Protein 6V7U (pdb70)

Radius of gyration: 14.91 Å; Cα contacts (8 Å, |Δi|>4): 101; chains: 2; bounding box: 42×40×26 Å

Solvent-accessible surface area: 7527 Å² total; per-residue (Å²): 119,63,104,105,88,10,124,82,44,21,44,54,0,26,57,0,0,65,70,34,64,123,9,57,70,41,46,92,124,46,132,83,106,74,48,75,151,29,90,153,71,0,40,95,93,0,32,64,1,0,32,44,0,0,61,34,21,45,64,66,154,180,117,68,74,103,115,78,12,119,75,37,18,38,62,0,30,70,0,0,90,78,41,59,126,17,58,76,92,115,142,110,75,154,53,42,131,62,0,42,79,126,1,36,60,6,0,41,45,0,0,59,26,18,40,66,75,142,177,132

Organism: NCBI:txid2913973

Secondary structure (DSSP, 8-state):
--HHHHHHHHHHHHHHHHHHHHHHHHTTTS-HHHHHHHHHHHHHHHHHHHHHHHHHHHHHH--/--HHHHHHHHHHHHHHHHHHHHHHHT----HHHHHHHHHHHHHHHHHHHHHHHHTT-

Foldseek 3Di:
DDPVVCVVLVVQLVVLVVQLVVLVVCVVPDDPVVSVVSNVVSVVSNVVSVVVNVVVVVVVVVD/DDPVVCVVLVVQLVVLVVQCVVVVVVPVPDPSNVVSVVSNVVSVVVNVVVVVVPPPD

Sequence (120 aa):
MTNTDLKPLLDNLRNATEFWNLVAAASATDESTVHNRSYRDALDWLESAALALGDALIAQRKAMTNTDLKPLLDNLRNATEFWNLVAAASVHNRSYRDALDWLESAALALGDALIAQRKA

B-factor: mean 42.13, std 20.0, range [17.43, 113.69]

Nearest PDB structures (foldseek):
  6v7u-assembly1_A  TM=1.016E+00  e=8.795E-08  Casadabanvirus DMS3
  2ic9-assembly2_B  TM=8.909E-01  e=2.977E+00  Orthohantavirus sinnombreense
  4i9q-assembly2_B  TM=8.001E-01  e=2.302E+00  Escherichia phage RB69
  6cnn-assembly1_A  TM=4.692E-01  e=5.657E+00  Homo sapiens
  6v7u-assembly1_B  TM=1.018E+00  e=7.288E-08  Casadabanvirus DMS3

Structure (mmCIF, N/CA/C/O backbone):
data_6V7U
#
_entry.id   6V7U
#
_cell.length_a   66.410
_cell.length_b   66.410
_cell.length_c   73.300
_cell.angle_alpha   90.000
_cell.angle_beta   90.000
_cell.angle_gamma   120.000
#
_symmetry.space_group_name_H-M   'P 31 2 1'
#
loop_
_entity.id
_entity.type
_entity.pdbx_description
1 polymer 'Quorum sensing anti-activator protein Aqs1'
2 water water
#
loop_
_atom_site.group_PDB
_atom_site.id
_atom_site.type_symbol
_atom_site.label_atom_id
_atom_site.label_alt_id
_atom_site.label_comp_id
_atom_site.label_asym_id
_atom_site.label_entity_id
_atom_site.label_seq_id
_atom_site.pdbx_PDB_ins_code
_atom_site.Cartn_x
_atom_site.Cartn_y
_atom_site.Cartn_z
_atom_site.occupancy
_atom_site.B_iso_or_equiv
_atom_site.auth_seq_id
_atom_site.auth_comp_id
_atom_site.auth_asym_id
_atom_site.auth_atom_id
_atom_site.pdbx_PDB_model_num
ATOM 1 N N . MET A 1 1 ? -9.69461 47.96460 31.63330 1.000 71.27777 1 MET A N 1
ATOM 2 C CA . MET A 1 1 ? -9.15979 48.95530 30.69831 1.000 68.71595 1 MET A CA 1
ATOM 3 C C . MET A 1 1 ? -9.04247 50.33873 31.35067 1.000 55.76201 1 MET A C 1
ATOM 4 O O . MET A 1 1 ? -8.28282 51.19175 30.88290 1.000 54.94084 1 MET A O 1
ATOM 9 N N . THR A 1 2 ? -9.79857 50.55561 32.42708 1.000 93.82289 2 THR A N 1
ATOM 10 C CA . THR A 1 2 ? -9.60448 51.74156 33.25365 1.000 86.71684 2 THR A CA 1
ATOM 11 C C . THR A 1 2 ? -8.25094 51.67534 33.95305 1.000 79.28931 2 THR A C 1
ATOM 12 O O . THR A 1 2 ? -7.81858 50.60778 34.39885 1.000 74.98028 2 THR A O 1
ATOM 16 N N . ASN A 1 3 ? -7.57452 52.82665 34.04013 1.000 78.35900 3 ASN A N 1
ATOM 17 C CA . ASN A 1 3 ? -6.33178 52.89883 34.80613 1.000 77.05189 3 ASN A CA 1
ATOM 18 C C . ASN A 1 3 ? -6.54170 52.45713 36.24946 1.000 75.18198 3 ASN A C 1
ATOM 19 O O . ASN A 1 3 ? -5.63498 51.87775 36.86121 1.000 72.52818 3 ASN A O 1
ATOM 24 N N . THR A 1 4 ? -7.72796 52.71784 36.80732 1.000 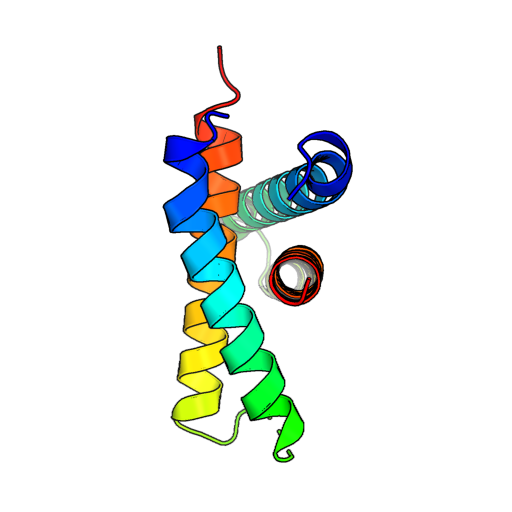75.35783 4 THR A N 1
ATOM 25 C CA . THR A 1 4 ? -8.03503 52.26166 38.15893 1.000 71.95337 4 THR A CA 1
ATOM 26 C C . THR A 1 4 ? -8.15385 50.74119 38.20717 1.000 69.63150 4 THR A C 1
ATOM 27 O O . THR A 1 4 ? -7.54256 50.08814 39.05999 1.000 68.50260 4 THR A O 1
ATOM 31 N N . ASP A 1 5 ? -8.93244 50.16116 37.28747 1.000 68.31834 5 ASP A N 1
ATOM 32 C CA . ASP A 1 5 ? -9.15914 48.71794 37.31309 1.000 66.38638 5 ASP A CA 1
ATOM 33 C C . ASP A 1 5 ? -7.88693 47.94477 37.00195 1.000 57.49850 5 ASP A C 1
ATOM 34 O O 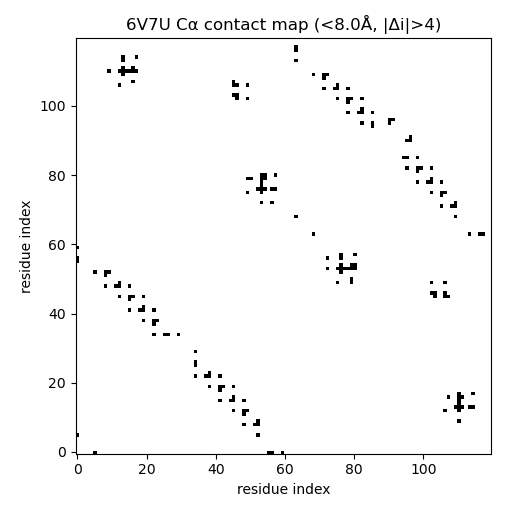. ASP A 1 5 ? -7.65331 46.87243 37.57056 1.000 57.87856 5 ASP A O 1
ATOM 39 N N . LEU A 1 6 ? -7.04969 48.47272 36.11001 1.000 54.70832 6 LEU A N 1
ATOM 40 C CA . LEU A 1 6 ? -5.86314 47.74147 35.68114 1.000 48.91347 6 LEU A CA 1
ATOM 41 C C . LEU A 1 6 ? -4.74645 47.77303 36.71344 1.000 45.65258 6 LEU A C 1
ATOM 42 O O . LEU A 1 6 ? -3.92406 46.84753 36.75165 1.000 46.09223 6 LEU A O 1
ATOM 47 N N . LYS A 1 7 ? -4.69603 48.82131 37.54726 1.000 45.34214 7 LYS A N 1
ATOM 48 C CA . LYS A 1 7 ? -3.58945 49.05638 38.47092 1.000 45.13810 7 LYS A CA 1
ATOM 49 C C . LYS A 1 7 ? -3.28995 47.82094 39.32519 1.000 43.25695 7 LYS A C 1
ATOM 50 O O . LYS A 1 7 ? -2.15109 47.32934 39.29544 1.000 37.92044 7 LYS A O 1
ATOM 56 N N . PRO A 1 8 ? -4.25013 47.27247 40.08839 1.000 47.21561 8 PRO A N 1
ATOM 57 C CA . PRO A 1 8 ? -3.89945 46.11266 40.92914 1.000 45.78907 8 PRO A CA 1
ATOM 58 C C . PRO A 1 8 ? -3.47004 44.90393 40.12044 1.000 41.82790 8 PRO A C 1
ATOM 59 O O . PRO A 1 8 ? -2.61799 44.13218 40.58090 1.000 37.59695 8 PRO A O 1
ATOM 63 N N . LEU A 1 9 ? -4.00581 44.73621 38.90548 1.000 41.12272 9 LEU A N 1
ATOM 64 C CA . LEU A 1 9 ? -3.59214 43.61819 38.06620 1.000 38.05280 9 LEU A CA 1
ATOM 65 C C . LEU A 1 9 ? -2.21107 43.85244 37.46949 1.000 31.78682 9 LEU A C 1
ATOM 66 O O . LEU A 1 9 ? -1.43863 42.90674 37.30435 1.000 28.29585 9 LEU A O 1
ATOM 71 N N . LEU A 1 10 ? -1.87618 45.10350 37.15009 1.000 32.12611 10 LEU A N 1
ATOM 72 C CA . LEU A 1 10 ? -0.53332 45.38844 36.65649 1.000 31.59899 10 LEU A CA 1
ATOM 73 C C . LEU A 1 10 ? 0.51029 45.25941 37.76232 1.000 31.13533 10 LEU A C 1
ATOM 74 O O . LEU A 1 10 ? 1.57361 44.66616 37.53873 1.000 29.43709 10 LEU A O 1
ATOM 79 N N . ASP A 1 11 ? 0.22432 45.80740 38.96411 1.000 32.93884 11 ASP A N 1
ATOM 80 C CA . ASP A 1 11 ? 1.13863 45.65809 40.10014 1.000 32.86314 11 ASP A CA 1
ATOM 81 C C . ASP A 1 11 ? 1.38427 44.19491 40.41821 1.000 33.50303 11 ASP A C 1
ATOM 82 O O . ASP A 1 11 ? 2.52633 43.79442 40.67984 1.000 34.86064 11 ASP A O 1
ATOM 87 N N . ASN A 1 12 ? 0.32066 43.38122 40.42090 1.000 33.17392 12 ASN A N 1
ATOM 88 C CA . ASN A 1 12 ? 0.48839 41.95213 40.67276 1.000 31.93047 12 ASN A CA 1
ATOM 89 C C . ASN A 1 12 ? 1.40976 41.31620 39.63983 1.000 29.92142 12 ASN A C 1
ATOM 90 O O . ASN A 1 12 ? 2.28328 40.51085 39.98462 1.000 26.22357 12 ASN A O 1
ATOM 95 N N . LEU A 1 13 ? 1.24834 41.67418 38.36524 1.000 29.55818 13 LEU A N 1
ATOM 96 C CA . LEU A 1 13 ? 2.12589 41.09417 37.35561 1.000 27.90164 13 LEU A CA 1
ATOM 97 C C . LEU A 1 13 ? 3.55481 41.58796 37.53189 1.000 27.11004 13 LEU A C 1
ATOM 98 O O . LEU A 1 13 ? 4.50612 40.80636 37.41912 1.000 30.85316 13 LEU A O 1
ATOM 103 N N . ARG A 1 14 ? 3.72338 42.88387 37.79522 1.000 26.82364 14 ARG A N 1
ATOM 104 C CA . ARG A 1 14 ? 5.05772 43.42745 38.02811 1.000 28.57239 14 ARG A CA 1
ATOM 105 C C . ARG A 1 14 ? 5.76018 42.69822 39.17563 1.000 29.73443 14 ARG A C 1
ATOM 106 O O . ARG A 1 14 ? 6.93327 42.31149 39.06781 1.000 28.18635 14 ARG A O 1
ATOM 114 N N . ASN A 1 15 ? 5.05063 42.48513 40.28208 1.000 27.99488 15 ASN A N 1
ATOM 115 C CA . ASN A 1 15 ? 5.68068 41.85436 41.43953 1.000 28.18887 15 ASN A CA 1
ATOM 116 C C . ASN A 1 15 ? 6.00324 40.39316 41.16707 1.000 27.67799 15 ASN A C 1
ATOM 117 O O . ASN A 1 15 ? 7.09781 39.92313 41.50234 1.000 28.64831 15 ASN A O 1
ATOM 122 N N . ALA A 1 16 ? 5.08085 39.66972 40.52353 1.000 26.02912 16 ALA A N 1
ATOM 123 C CA . ALA A 1 16 ? 5.38029 38.31596 40.08444 1.000 24.16912 16 ALA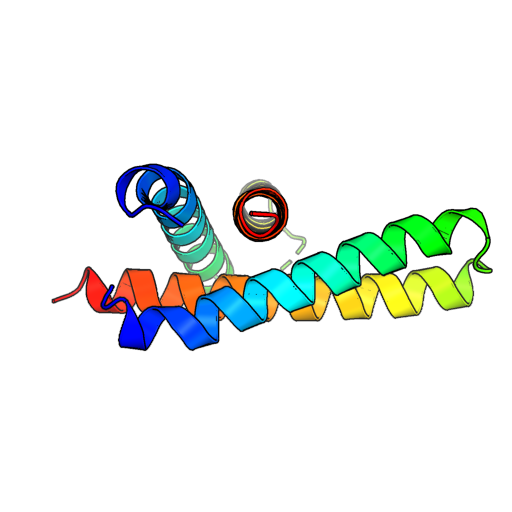 A CA 1
ATOM 124 C C . ALA A 1 16 ? 6.60152 38.28650 39.16620 1.000 29.57640 16 ALA A C 1
ATOM 125 O O . ALA A 1 16 ? 7.41033 37.35287 39.22479 1.000 28.46607 16 ALA A O 1
ATOM 127 N N . THR A 1 17 ? 6.76348 39.30053 38.32089 1.000 28.31477 17 THR A N 1
ATOM 128 C CA . THR A 1 17 ? 7.93540 39.32295 37.45584 1.000 25.72287 17 THR A CA 1
ATOM 129 C C . THR A 1 17 ? 9.19738 39.62351 38.25042 1.000 24.88033 17 THR A C 1
ATOM 130 O O . THR A 1 17 ? 10.24110 38.99476 38.03532 1.000 24.11195 17 THR A O 1
ATOM 134 N N . GLU A 1 18 ? 9.12491 40.57539 39.17726 1.000 25.38776 18 GLU A N 1
ATOM 135 C CA . GLU A 1 18 ? 10.27810 40.82591 40.04123 1.000 27.93770 18 GLU A CA 1
ATOM 136 C C . GLU A 1 18 ? 10.64742 39.59235 40.85921 1.000 26.74329 18 GLU A C 1
ATOM 137 O O . GLU A 1 18 ? 11.83616 39.33949 41.08945 1.000 23.99672 18 GLU A O 1
ATOM 143 N N . PHE A 1 19 ? 9.65785 38.79431 41.27565 1.000 26.67729 19 PHE A N 1
ATOM 144 C CA . PHE A 1 19 ? 9.96518 37.56427 42.00208 1.000 25.65986 19 PHE A CA 1
ATOM 145 C C . PHE A 1 19 ? 10.64222 36.55851 41.08918 1.000 29.07879 19 PHE A C 1
ATOM 146 O O . PHE A 1 19 ? 1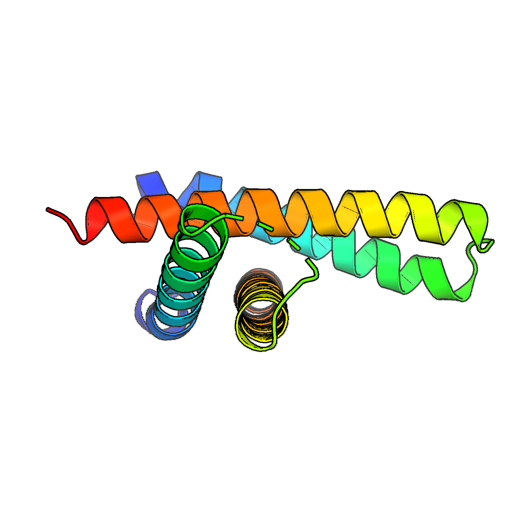1.66234 35.95919 41.45341 1.000 30.72313 19 PHE A O 1
ATOM 154 N N . TRP A 1 20 ? 10.07614 36.37227 39.88816 1.000 25.27858 20 TRP A N 1
ATOM 155 C CA . TRP A 1 20 ? 10.66558 35.52344 38.86394 1.000 24.60065 20 TRP A CA 1
ATOM 156 C C . TRP A 1 20 ? 12.09954 35.93178 38.55704 1.000 23.71425 20 TRP A C 1
ATOM 157 O O . TRP A 1 20 ? 12.98266 35.07444 38.44254 1.000 24.13527 20 TRP A O 1
ATOM 168 N N . ASN A 1 21 ? 12.35179 37.24214 38.43315 1.000 19.73597 21 ASN A N 1
ATOM 169 C CA . ASN A 1 21 ? 13.70129 37.72076 38.13553 1.000 21.22830 21 ASN A CA 1
ATOM 170 C C . ASN A 1 21 ? 14.65976 37.43307 39.28035 1.000 28.35391 21 ASN A C 1
ATOM 171 O O . ASN A 1 21 ? 15.84509 37.16142 39.04835 1.000 26.67998 21 ASN A O 1
ATOM 176 N N . LEU A 1 22 ? 14.17221 37.53419 40.52548 1.000 29.12690 22 LEU A N 1
ATOM 177 C CA . LEU A 1 22 ? 14.97646 37.18467 41.69154 1.000 25.20229 22 LEU A CA 1
ATOM 178 C C . LEU A 1 22 ? 15.27810 35.69542 41.73909 1.000 20.94138 22 LEU A C 1
ATOM 179 O O . LEU A 1 22 ? 16.40032 35.29119 42.07050 1.000 25.58684 22 LEU A O 1
ATOM 184 N N . VAL A 1 23 ? 14.26648 34.86823 41.49575 1.000 20.03869 23 VAL A N 1
ATOM 185 C CA . VAL A 1 23 ? 14.47449 33.42809 41.37734 1.000 21.75869 23 VAL A CA 1
ATOM 186 C C . VAL A 1 23 ? 15.55652 33.12066 40.34255 1.000 29.08552 23 VAL A C 1
ATOM 187 O O . VAL A 1 23 ? 16.41800 32.25418 40.56064 1.000 24.22784 23 VAL A O 1
ATOM 191 N N . ALA A 1 24 ? 15.52384 33.81711 39.19170 1.000 24.93293 24 ALA A N 1
ATOM 192 C CA . ALA A 1 24 ? 16.53329 33.58907 38.16126 1.000 22.33644 24 ALA A CA 1
ATOM 193 C C . ALA A 1 24 ? 17.92747 33.96292 38.64813 1.000 25.19016 24 ALA A C 1
ATOM 194 O O . ALA A 1 24 ? 18.89106 33.23263 38.39000 1.000 27.06880 24 ALA A O 1
ATOM 196 N N . ALA A 1 25 ? 18.05930 35.09100 39.36457 1.000 25.21714 25 ALA A N 1
ATOM 197 C CA . ALA A 1 25 ? 19.35151 35.45715 39.93556 1.000 28.95192 25 ALA A CA 1
ATOM 198 C C . ALA A 1 25 ? 19.79739 34.44800 40.98463 1.000 28.91349 25 ALA A C 1
ATOM 199 O O . ALA A 1 25 ? 20.97885 34.08696 41.05035 1.000 29.04294 25 ALA A O 1
ATOM 201 N N . ALA A 1 26 ? 18.87456 33.97868 41.81749 1.000 29.81181 26 ALA A N 1
ATOM 202 C CA . ALA A 1 26 ? 19.27601 33.02947 42.85030 1.000 28.74562 26 ALA A CA 1
ATOM 203 C C . ALA A 1 26 ? 19.64188 31.67537 42.26283 1.000 27.23902 26 ALA A C 1
ATOM 204 O O . ALA A 1 26 ? 20.31730 30.88131 42.92523 1.000 28.62042 26 ALA A O 1
ATOM 206 N N . SER A 1 27 ? 19.21279 31.39180 41.03385 1.000 27.83214 27 SER A N 1
ATOM 207 C CA . SER A 1 27 ? 19.44464 30.07317 40.46814 1.000 24.98689 27 SER A CA 1
ATOM 208 C C . SER A 1 27 ? 20.90306 29.84310 40.08500 1.000 26.36581 27 SER A C 1
ATOM 209 O O . SER A 1 27 ? 21.28476 28.69582 39.81310 1.000 29.79330 27 SER A O 1
ATOM 212 N N . ALA A 1 28 ? 21.73469 30.88843 40.08904 1.000 24.98879 28 ALA A N 1
ATOM 213 C CA . ALA A 1 28 ? 23.15492 30.66576 39.86725 1.000 29.39054 28 ALA A CA 1
ATOM 214 C C . ALA A 1 28 ? 23.81523 29.98326 41.05681 1.000 31.22424 28 ALA A C 1
ATOM 215 O O . ALA A 1 28 ? 24.87180 29.36427 40.88886 1.000 29.33927 28 ALA A O 1
ATOM 217 N N . THR A 1 29 ? 23.21780 30.07450 42.25399 1.000 32.48997 29 THR A N 1
ATOM 218 C CA . THR A 1 29 ? 23.80583 29.48947 43.45612 1.000 30.28642 29 THR A CA 1
ATOM 219 C C . THR A 1 29 ? 22.86816 28.56769 44.23383 1.000 31.47002 29 THR A C 1
ATOM 220 O O . THR A 1 29 ? 23.35692 27.81092 45.07673 1.000 30.68726 29 THR A O 1
ATOM 224 N N . ASP A 1 30 ? 21.55859 28.59031 43.97662 1.000 31.48671 30 ASP A N 1
ATOM 225 C CA . ASP A 1 30 ? 20.63434 27.66302 44.63532 1.000 31.00128 30 ASP A CA 1
ATOM 226 C C . ASP A 1 30 ? 20.98703 26.21215 44.32937 1.000 31.17743 30 ASP A C 1
ATOM 227 O O . ASP A 1 30 ? 21.29743 25.85824 43.18858 1.000 27.92689 30 ASP A O 1
ATOM 232 N N . GLU A 1 31 ? 20.86447 25.35526 45.33502 1.000 26.78044 31 GLU A N 1
ATOM 233 C CA . GLU A 1 31 ? 20.83276 23.92154 45.07748 1.000 29.33275 31 GLU A CA 1
ATOM 234 C C . GLU A 1 31 ? 19.61342 23.58213 44.21615 1.000 28.03391 31 GLU A C 1
ATOM 235 O O . GLU A 1 31 ? 18.60328 24.28912 44.23421 1.000 25.56261 31 GLU A O 1
ATOM 241 N N . SER A 1 32 ? 19.70933 22.47965 43.46217 1.000 28.70076 32 SER A N 1
ATOM 242 C CA . SER A 1 32 ? 18.69896 22.18155 42.44611 1.000 26.05210 32 SER A CA 1
ATOM 243 C C . SER A 1 32 ? 17.31121 21.94947 43.03929 1.000 30.64058 32 SER A C 1
ATOM 244 O O . SER A 1 32 ? 16.30314 22.27682 42.39568 1.000 24.81807 32 SER A O 1
ATOM 247 N N . THR A 1 33 ? 17.22324 21.36381 44.24141 1.000 28.59115 33 THR A N 1
ATOM 248 C CA . THR A 1 33 ? 15.90402 21.15213 44.83113 1.000 31.54195 33 THR A CA 1
ATOM 249 C C . THR A 1 33 ? 15.26016 22.48428 45.17234 1.000 27.61481 33 THR A C 1
ATOM 250 O O . THR A 1 33 ? 14.07052 22.69169 44.90228 1.000 30.70403 33 THR A O 1
ATOM 254 N N . VAL A 1 34 ? 16.04507 23.41263 45.72734 1.000 2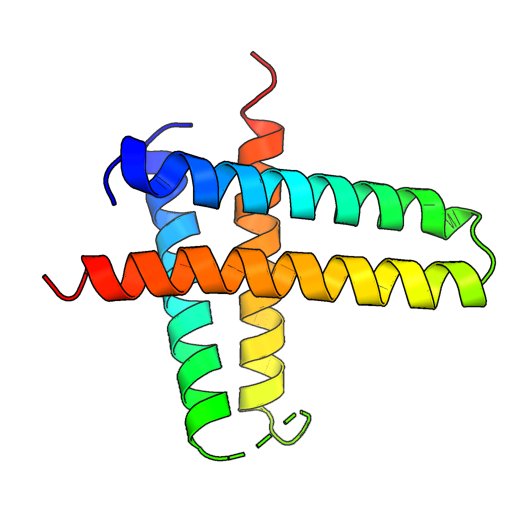8.36599 34 VAL A N 1
ATOM 255 C CA . VAL A 1 34 ? 15.52298 24.73792 46.06501 1.000 27.88379 34 VAL A CA 1
ATOM 256 C C . VAL A 1 34 ? 15.10952 25.47432 44.80426 1.000 25.49566 34 VAL A C 1
ATOM 257 O O . VAL A 1 34 ? 14.05217 26.11798 44.75566 1.000 26.27344 34 VAL A O 1
ATOM 261 N N . HIS A 1 35 ? 15.93062 25.39107 43.75863 1.000 26.56980 35 HIS A N 1
ATOM 262 C CA . HIS A 1 35 ? 15.58365 26.07694 42.51682 1.000 24.33692 35 HIS A CA 1
ATOM 263 C C . HIS A 1 35 ? 14.28221 25.54741 41.93243 1.000 20.48184 35 HIS A C 1
ATOM 264 O O . HIS A 1 35 ? 13.41396 26.32589 41.52207 1.000 23.08992 35 HIS A O 1
ATOM 271 N N . ASN A 1 36 ? 14.12714 24.22422 41.87058 1.000 24.50189 36 ASN A N 1
ATOM 272 C CA . ASN A 1 36 ? 12.94244 23.67728 41.20992 1.000 26.74874 36 ASN A CA 1
ATOM 273 C C . ASN A 1 36 ? 11.67487 24.11500 41.92368 1.000 29.36794 36 ASN A C 1
ATOM 274 O O . ASN A 1 36 ? 10.66135 24.40599 41.28355 1.000 27.33480 36 ASN A O 1
ATOM 279 N N . ARG A 1 37 ? 11.72344 24.19630 43.25493 1.000 27.51679 37 ARG A N 1
ATOM 280 C CA . ARG A 1 37 ? 10.55615 24.62427 44.01309 1.000 25.45473 37 ARG A CA 1
ATOM 281 C C . ARG A 1 37 ? 10.27342 26.10338 43.79219 1.000 21.84710 37 ARG A C 1
ATOM 282 O O . ARG A 1 37 ? 9.13102 26.49534 43.52564 1.000 29.17102 37 ARG A O 1
ATOM 290 N N . SER A 1 38 ? 11.29935 26.94483 43.90517 1.000 20.85082 38 SER A N 1
ATOM 291 C CA . SER A 1 38 ? 11.10678 28.37527 43.68868 1.000 25.27071 38 SER A CA 1
ATOM 292 C C . SER A 1 38 ? 10.64625 28.66648 42.26615 1.000 24.78600 38 SER A C 1
ATOM 293 O O . SER A 1 38 ? 9.78898 29.52839 42.04868 1.000 24.59210 38 SER A O 1
ATOM 296 N N . TYR A 1 39 ? 11.23644 27.98765 41.28683 1.000 21.70923 39 TYR A N 1
ATOM 297 C CA . TYR A 1 39 ? 10.86781 28.22308 39.88947 1.000 19.48278 39 TYR A CA 1
ATOM 298 C C . TYR A 1 39 ? 9.42352 27.82093 39.62749 1.000 23.06026 39 TYR A C 1
ATOM 299 O O . TYR A 1 39 ? 8.67627 28.55312 38.96901 1.000 26.11375 39 TYR A O 1
ATOM 308 N N . ARG A 1 40 ? 9.00387 26.66369 40.14262 1.000 26.19146 40 ARG A N 1
ATOM 309 C CA . ARG A 1 40 ? 7.60652 26.26114 40.00288 1.000 28.88831 40 ARG A CA 1
ATOM 310 C C . ARG A 1 40 ? 6.67799 27.27475 40.65923 1.000 24.70137 40 ARG A C 1
ATOM 311 O O . ARG A 1 40 ? 5.62484 27.61467 40.10769 1.000 24.09483 40 ARG A O 1
ATOM 319 N N . ASP A 1 41 ? 7.07099 27.79221 41.82481 1.000 25.97090 41 ASP A N 1
ATOM 320 C CA . ASP A 1 41 ? 6.26902 28.81392 42.48600 1.000 26.16416 41 ASP A CA 1
ATOM 321 C C . ASP A 1 41 ? 6.22308 30.09847 41.67553 1.000 23.66661 41 ASP A C 1
ATOM 322 O O . ASP A 1 41 ? 5.16137 30.72021 41.55485 1.000 24.76162 41 ASP A O 1
ATOM 327 N N . ALA A 1 42 ? 7.36615 30.52797 41.13158 1.000 21.95892 42 ALA A N 1
ATOM 328 C CA . ALA A 1 42 ? 7.40066 31.75071 40.33472 1.000 21.86076 42 ALA A CA 1
ATOM 329 C C . ALA A 1 42 ? 6.58582 31.60619 39.05179 1.000 26.58327 42 ALA A C 1
ATOM 330 O O . ALA A 1 42 ? 5.89784 32.55048 38.62785 1.000 22.65838 42 ALA A O 1
ATOM 332 N N . LEU A 1 43 ? 6.67855 30.44725 38.39934 1.000 25.94596 43 LEU A N 1
ATOM 333 C CA . LEU A 1 43 ? 5.88519 30.22586 37.19622 1.000 24.17765 43 LEU A CA 1
ATOM 334 C C . LEU A 1 43 ? 4.39584 30.26170 37.51624 1.000 25.76645 43 LEU A C 1
ATOM 335 O O . LEU A 1 43 ? 3.60142 30.85079 36.77319 1.000 25.34790 43 LEU A O 1
ATOM 340 N N . ASP A 1 44 ? 3.99732 29.65645 38.62966 1.000 24.90235 44 ASP A N 1
ATOM 341 C CA . ASP A 1 44 ? 2.58573 29.65448 38.97952 1.000 28.98708 44 ASP A CA 1
ATOM 342 C C . ASP A 1 44 ? 2.07337 31.07361 39.17950 1.000 31.71775 44 ASP A C 1
ATOM 343 O O . ASP A 1 44 ? 1.00608 31.43931 38.67065 1.000 30.25622 44 ASP A O 1
ATOM 348 N N . TRP A 1 45 ? 2.83234 31.89238 39.91152 1.000 29.98918 45 TRP A N 1
ATOM 349 C CA . TRP A 1 45 ? 2.42267 33.27451 40.14979 1.000 28.05373 45 TRP A CA 1
ATOM 350 C C . TRP A 1 45 ? 2.44669 34.08656 38.85716 1.000 23.89324 45 TRP A C 1
ATOM 351 O O . TRP A 1 45 ? 1.53013 34.87679 38.60378 1.000 24.14945 45 TRP A O 1
ATOM 362 N N . LEU A 1 46 ? 3.48804 33.91569 38.03487 1.000 22.16724 46 LEU A N 1
ATOM 363 C CA . LEU A 1 46 ? 3.53080 34.56963 36.72677 1.000 25.54361 46 LEU A CA 1
ATOM 364 C C . LEU A 1 46 ? 2.28281 34.24497 35.91202 1.000 26.06096 46 LEU A C 1
ATOM 365 O O . LEU A 1 46 ? 1.60395 35.14269 35.40549 1.000 26.32377 46 LEU A O 1
ATOM 370 N N . GLU A 1 47 ? 1.95483 32.96098 35.80272 1.000 26.15941 47 GLU A N 1
ATOM 371 C CA . GLU A 1 47 ? 0.80221 32.55253 35.00966 1.000 29.17233 47 GLU A CA 1
ATOM 372 C C . GLU A 1 47 ? -0.50164 33.08715 35.59179 1.000 31.83008 47 GLU A C 1
ATOM 373 O O . GLU A 1 47 ? -1.33731 33.64337 34.86501 1.000 31.77896 47 GLU A O 1
ATOM 379 N N . SER A 1 48 ? -0.71586 32.91107 36.89682 1.000 32.38203 48 SER A N 1
ATOM 380 C CA . SER A 1 48 ? -1.99924 33.31781 37.45757 1.000 29.88692 48 SER A CA 1
ATOM 381 C C . SER A 1 48 ? -2.17638 34.83254 37.37110 1.000 29.26380 48 SER A C 1
ATOM 382 O O . SER A 1 48 ? -3.28347 35.32393 37.11645 1.000 30.70127 48 SER A O 1
ATOM 385 N N . ALA A 1 49 ? -1.09605 35.59187 37.56006 1.000 24.67410 49 ALA A N 1
ATOM 386 C CA . ALA A 1 49 ? -1.20116 37.04265 37.42256 1.000 28.63944 49 ALA A CA 1
ATOM 387 C C . ALA A 1 49 ? -1.37402 37.45401 35.96211 1.000 29.84433 49 ALA A C 1
ATOM 388 O O . ALA A 1 49 ? -2.09464 38.41369 35.66031 1.000 30.38274 49 ALA A O 1
ATOM 390 N N . ALA A 1 50 ? -0.69552 36.76814 35.04051 1.000 26.04018 50 ALA A N 1
ATOM 391 C CA . ALA A 1 50 ? -0.88793 37.07448 33.62593 1.000 23.77536 50 ALA A CA 1
ATOM 392 C C . ALA A 1 50 ? -2.31877 36.78352 33.20171 1.000 26.99930 50 ALA A C 1
ATOM 393 O O . ALA A 1 50 ? -2.95922 37.60582 32.53309 1.000 28.74512 50 ALA A O 1
ATOM 395 N N . LEU A 1 51 ? -2.84163 35.61451 33.59140 1.000 26.98543 51 LEU A N 1
ATOM 396 C CA . LEU A 1 51 ? -4.18129 35.22471 33.16604 1.000 25.34117 51 LEU A CA 1
ATOM 397 C C . LEU A 1 51 ? -5.24289 36.12386 33.77903 1.000 29.79951 51 LEU A C 1
ATOM 398 O O . LEU A 1 51 ? -6.27177 36.38486 33.15195 1.000 32.16030 51 LEU A O 1
ATOM 403 N N . ALA A 1 52 ? -5.02263 36.59617 35.01371 1.000 34.40708 52 ALA A N 1
ATOM 404 C CA . ALA A 1 52 ? -5.99829 37.47550 35.64558 1.000 32.14698 52 ALA A CA 1
ATOM 405 C C . ALA A 1 52 ? -6.10373 38.80081 34.90203 1.000 29.32974 52 ALA A C 1
ATOM 406 O O . ALA A 1 52 ? -7.20484 39.33434 34.72449 1.000 30.11949 52 ALA A O 1
ATOM 408 N N . LEU A 1 53 ? -4.96630 39.35828 34.47516 1.000 30.29454 53 LEU A N 1
ATOM 409 C CA . LEU A 1 53 ? -5.00013 40.57882 33.67213 1.000 35.81346 53 LEU A CA 1
ATOM 410 C C . LEU A 1 53 ? -5.53946 40.30131 32.27435 1.000 35.77420 53 LEU A C 1
ATOM 411 O O . LEU A 1 53 ? -6.29042 41.11278 31.71170 1.000 33.94118 53 LEU A O 1
ATOM 416 N N . GLY A 1 54 ? -5.16433 39.16309 31.69504 1.000 33.40292 54 GLY A N 1
ATOM 417 C CA . GLY A 1 54 ? -5.67682 38.82094 30.37953 1.000 35.72754 54 GLY A CA 1
ATOM 418 C C . GLY A 1 54 ? -7.17070 38.56718 30.39193 1.000 34.02776 54 GLY A C 1
ATOM 419 O O . GLY A 1 54 ? -7.88114 38.95289 29.46267 1.000 31.33273 54 GLY A O 1
ATOM 420 N N . ASP A 1 55 ? -7.67597 37.92984 31.44854 1.000 30.58846 55 ASP A N 1
ATOM 421 C CA . ASP A 1 55 ? -9.11383 37.69607 31.49373 1.000 35.76904 55 ASP A CA 1
ATOM 422 C C . ASP A 1 55 ? -9.88161 38.99824 31.71298 1.000 37.86519 55 ASP A C 1
ATOM 423 O O . ASP A 1 55 ? -11.00387 39.14427 31.21038 1.000 35.10475 55 ASP A O 1
ATOM 428 N N . ALA A 1 56 ? -9.29393 39.96175 32.43504 1.000 32.85990 56 ALA A N 1
ATOM 429 C CA . ALA A 1 56 ? -9.93442 41.26960 32.55581 1.000 34.84604 56 ALA A CA 1
ATOM 430 C C . ALA A 1 56 ? -9.90320 42.04622 31.24221 1.000 35.72189 56 ALA A C 1
ATOM 431 O O . ALA A 1 56 ? -10.84408 42.78556 30.93773 1.000 40.37049 56 ALA A O 1
ATOM 433 N N . LEU A 1 57 ? -8.82778 41.92030 30.46585 1.000 37.28989 57 LEU A N 1
ATOM 434 C CA . LEU A 1 57 ? -8.78767 42.58367 29.16613 1.000 35.69700 57 LEU A CA 1
ATOM 435 C C . LEU A 1 57 ? -9.81957 41.98295 28.22099 1.000 36.86761 57 LEU A C 1
ATOM 436 O O . LEU A 1 57 ? -10.50029 42.71161 27.48718 1.000 45.21296 57 LEU A O 1
ATOM 441 N N . ILE A 1 58 ? -9.95777 40.65381 28.24261 1.000 35.80693 58 ILE A N 1
ATOM 442 C CA . ILE A 1 58 ? -10.96731 39.97990 27.42991 1.000 37.99433 58 ILE A CA 1
ATOM 443 C C . ILE A 1 58 ? -12.36193 40.42999 27.83100 1.000 41.91370 58 ILE A C 1
ATOM 444 O O . ILE A 1 58 ? -13.20055 40.73361 26.97783 1.000 41.39823 58 ILE A O 1
ATOM 449 N N . ALA A 1 59 ? -12.63170 40.47960 29.14277 1.000 41.29459 59 ALA A N 1
ATOM 450 C CA . ALA A 1 59 ? -13.96162 40.84535 29.61540 1.000 41.35411 59 ALA A CA 1
ATOM 451 C C . ALA A 1 59 ? -14.29237 42.28601 29.26370 1.000 43.25591 59 ALA A C 1
ATOM 452 O O . ALA A 1 59 ? -15.43872 42.60085 28.92746 1.000 45.86628 59 ALA A O 1
ATOM 454 N N . GLN A 1 60 ? -13.30269 43.17936 29.33973 1.000 42.53644 60 GLN A N 1
ATOM 455 C CA . GLN A 1 60 ? -13.56453 44.58174 29.03424 1.000 50.08278 60 GLN A CA 1
ATOM 456 C C . GLN A 1 60 ? -13.79846 44.79051 27.54559 1.000 51.83780 60 GLN A C 1
ATOM 457 O O . GLN A 1 60 ? -14.66007 45.58832 27.15944 1.000 54.75732 60 GLN A O 1
ATOM 463 N N . ARG A 1 61 ? -13.04158 44.09500 26.69161 1.000 49.79066 61 ARG A N 1
ATOM 464 C CA . ARG A 1 61 ? -13.30460 44.18541 25.25905 1.000 51.69924 61 ARG A CA 1
ATOM 465 C C . ARG A 1 61 ? -14.72709 43.74959 24.94342 1.000 54.93902 61 ARG A C 1
ATOM 466 O O . ARG A 1 61 ? -15.39706 44.34565 24.08989 1.000 57.15314 61 ARG A O 1
ATOM 474 N N . LYS A 1 62 ? -15.21245 42.72272 25.63916 1.000 58.50252 62 LYS A N 1
ATOM 475 C CA . LYS A 1 62 ? -16.60548 42.29859 25.51811 1.000 71.11047 62 LYS A CA 1
ATOM 476 C C . LYS A 1 62 ? -17.47831 43.27300 26.31538 1.000 82.70315 62 LYS A C 1
ATOM 477 O O . LYS A 1 62 ? -17.98177 42.97799 27.40372 1.000 86.65379 62 LYS A O 1
ATOM 483 N N . ALA A 1 63 ? -17.63276 44.47462 25.75327 1.000 87.02992 63 ALA A N 1
ATOM 484 C CA . ALA A 1 63 ? -18.42026 45.54934 26.36199 1.000 88.09062 63 ALA A CA 1
ATOM 485 C C . ALA A 1 63 ? -18.55427 46.73614 25.41300 1.000 89.80052 63 ALA A C 1
ATOM 486 O O . ALA A 1 63 ? -17.57632 47.43244 25.13493 1.000 88.00197 63 ALA A O 1
ATOM 488 N N . MET B 1 1 ? 2.98197 53.66397 33.48772 1.000 76.69931 1 MET B N 1
ATOM 489 C CA . MET B 1 1 ? 3.51907 53.69893 32.12912 1.000 79.13109 1 MET B CA 1
ATOM 490 C C . MET B 1 1 ? 2.45992 54.20350 31.13092 1.000 80.17448 1 MET B C 1
ATOM 491 O O . MET B 1 1 ? 1.26915 54.23806 31.45227 1.000 81.26217 1 MET B O 1
ATOM 496 N N . THR B 1 2 ? 2.89449 54.59546 29.92949 1.000 78.08223 2 THR B N 1
ATOM 497 C CA . THR B 1 2 ? 2.01717 55.28044 28.98469 1.000 78.17545 2 THR B CA 1
ATOM 498 C C . THR B 1 2 ? 1.05665 54.31022 28.30326 1.000 77.46304 2 THR B C 1
ATOM 499 O O . THR B 1 2 ? 1.38717 53.14965 28.03901 1.000 78.12629 2 THR B O 1
ATOM 503 N N . ASN B 1 3 ? -0.14267 54.81701 27.99799 1.000 71.31242 3 ASN B N 1
ATOM 504 C CA . ASN B 1 3 ? -1.18930 53.99570 27.39954 1.000 64.50802 3 ASN B CA 1
ATOM 505 C C . ASN B 1 3 ? -0.84261 53.53197 25.98739 1.000 53.31822 3 ASN B C 1
ATOM 506 O O . ASN B 1 3 ? -1.37659 52.51217 25.53346 1.000 52.23613 3 ASN B O 1
ATOM 511 N N . THR B 1 4 ? 0.04491 54.23816 25.28989 1.000 96.67131 4 THR B N 1
ATOM 512 C CA . THR B 1 4 ? 0.45726 53.77800 23.97075 1.000 83.90234 4 THR B CA 1
ATOM 513 C C . THR B 1 4 ? 1.57425 52.74207 24.05688 1.000 74.70435 4 THR B C 1
ATOM 514 O O . THR B 1 4 ? 1.63087 51.83094 23.22600 1.000 71.53323 4 THR B O 1
ATOM 518 N N . ASP B 1 5 ? 2.45095 52.83946 25.06052 1.000 74.25869 5 ASP B N 1
ATOM 519 C CA . ASP B 1 5 ? 3.44942 51.79182 25.27138 1.000 66.42052 5 ASP B CA 1
ATOM 520 C C . ASP B 1 5 ? 2.80196 50.50724 25.76536 1.000 56.08565 5 ASP B C 1
ATOM 521 O O . ASP B 1 5 ? 3.24551 49.40542 25.41801 1.000 50.60602 5 ASP B O 1
ATOM 526 N N . LEU B 1 6 ? 1.75714 50.62796 26.58420 1.000 53.39022 6 LEU B N 1
ATOM 527 C CA . LEU B 1 6 ? 1.13021 49.44106 27.15118 1.000 48.64386 6 LEU B CA 1
ATOM 528 C C . LEU B 1 6 ? 0.37761 48.64729 26.08853 1.000 40.15678 6 LEU B C 1
ATOM 529 O O . LEU B 1 6 ? 0.45186 47.41357 26.06597 1.000 37.07727 6 LEU B O 1
ATOM 534 N N . LYS B 1 7 ? -0.34815 49.34146 25.21362 1.000 39.25458 7 LYS B N 1
ATOM 535 C CA . LYS B 1 7 ? -1.30199 48.70621 24.29462 1.000 43.14316 7 LYS B CA 1
ATOM 536 C C . LYS B 1 7 ? -0.75299 47.48668 23.57391 1.000 41.05146 7 LYS B C 1
ATOM 537 O O . LYS B 1 7 ? -1.40413 46.42131 23.63708 1.000 34.79830 7 LYS B O 1
ATOM 543 N N . PRO B 1 8 ? 0.39103 47.53295 22.88211 1.000 45.79081 8 PRO B N 1
ATOM 544 C CA . PRO B 1 8 ? 0.89770 46.29627 22.26402 1.000 42.25271 8 PRO B CA 1
ATOM 545 C C . PRO B 1 8 ? 1.13958 45.18647 23.27159 1.000 37.04730 8 PRO B C 1
ATOM 546 O O . PRO B 1 8 ? 0.76324 44.03328 23.02326 1.000 36.33929 8 PRO B O 1
ATOM 550 N N . LEU B 1 9 ? 1.73238 45.50808 24.42252 1.000 35.32550 9 LEU B N 1
ATOM 551 C CA . LEU B 1 9 ? 1.99021 44.48574 25.43145 1.000 29.32788 9 LEU B CA 1
ATOM 552 C C . LEU B 1 9 ? 0.69426 43.92266 25.99808 1.000 25.79897 9 LEU B C 1
ATOM 553 O O . LEU B 1 9 ? 0.56805 42.70789 26.18867 1.000 29.34065 9 LEU B O 1
ATOM 558 N N . LEU B 1 10 ? -0.28482 44.78693 26.26065 1.000 28.82500 10 LEU B N 1
ATOM 559 C CA . LEU B 1 10 ? -1.58929 44.30884 26.71103 1.000 31.88216 10 LEU B CA 1
ATOM 560 C C . LEU B 1 10 ? -2.27520 43.47413 25.63624 1.000 31.46124 10 LEU B C 1
ATOM 561 O O . LEU B 1 10 ? -2.86759 42.43429 25.94329 1.000 26.39475 10 LEU B O 1
ATOM 566 N N . ASP B 1 11 ? -2.21370 43.91729 24.37048 1.000 30.80480 11 ASP B N 1
ATOM 567 C CA . ASP B 1 11 ? -2.81673 43.14352 23.28983 1.000 33.50378 11 ASP B CA 1
ATOM 568 C C . ASP B 1 11 ? -2.21243 41.74856 23.21360 1.000 25.71491 11 ASP B C 1
ATOM 569 O O . ASP B 1 11 ? -2.94005 40.75685 23.09455 1.000 27.49974 11 ASP B O 1
ATOM 574 N N . ASN B 1 12 ? -0.88600 41.65034 23.30457 1.000 23.52725 12 ASN B N 1
ATOM 575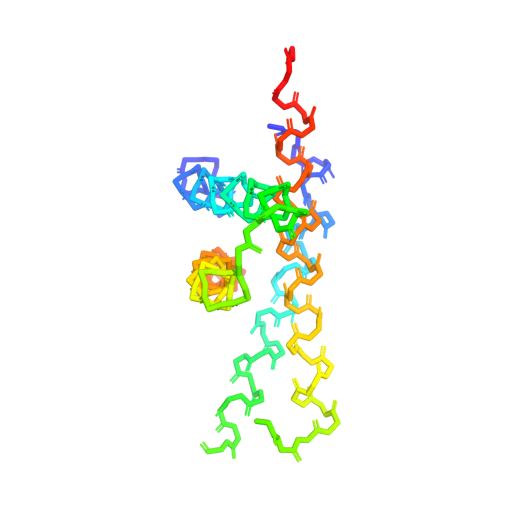 C CA . ASN B 1 12 ? -0.23082 40.34617 23.24075 1.000 26.09961 12 ASN B CA 1
ATOM 576 C C . ASN B 1 12 ? -0.64956 39.45377 24.40360 1.000 29.33268 12 ASN B C 1
ATOM 577 O O . ASN B 1 12 ? -0.82945 38.23875 24.23294 1.000 25.61122 12 ASN B O 1
ATOM 582 N N . LEU B 1 13 ? -0.79964 40.02986 25.59954 1.000 26.95693 13 LEU B N 1
ATOM 583 C CA . LEU B 1 13 ? -1.18957 39.20494 26.73663 1.000 24.78572 13 LEU B CA 1
ATOM 584 C C . LEU B 1 13 ? -2.63881 38.76456 26.60357 1.000 22.85550 13 LEU B C 1
ATOM 585 O O . LEU B 1 13 ? -2.97724 37.62473 26.94497 1.000 23.18264 13 LEU B O 1
ATOM 590 N N . ARG B 1 14 ? -3.50796 39.66323 26.13413 1.000 24.57263 14 ARG B N 1
ATOM 591 C CA . ARG B 1 14 ? -4.90538 39.30457 25.90578 1.000 31.06271 14 ARG B CA 1
ATOM 592 C C . ARG B 1 14 ? -5.02411 38.15365 24.90503 1.000 31.48613 14 ARG B C 1
ATOM 593 O O . ARG B 1 14 ? -5.73044 37.17052 25.16635 1.000 26.23351 14 ARG B O 1
ATOM 601 N N . ASN B 1 15 ? -4.32395 38.25148 23.75590 1.000 28.39703 15 ASN B N 1
ATOM 602 C CA . ASN B 1 15 ? -4.34541 37.16911 22.76327 1.000 25.76580 15 ASN B CA 1
ATOM 603 C C . ASN B 1 15 ? -3.79944 35.87375 23.35348 1.000 25.30024 15 ASN B C 1
ATOM 604 O O . ASN B 1 15 ? -4.35344 34.79206 23.11754 1.000 23.85552 15 ASN B O 1
ATOM 609 N N . ALA B 1 16 ? -2.69687 35.95738 24.11069 1.000 24.48085 16 ALA B N 1
ATOM 610 C CA . ALA B 1 16 ? -2.12131 34.75766 24.71437 1.000 28.56388 16 ALA B CA 1
ATOM 611 C C . ALA B 1 16 ? -3.07512 34.13447 25.72062 1.000 24.10433 16 ALA B C 1
ATOM 612 O O . ALA B 1 16 ? -3.15214 32.90094 25.84099 1.000 21.73892 16 ALA B O 1
ATOM 614 N N . THR B 1 17 ? -3.82031 34.97313 26.43435 1.000 21.40582 17 THR B N 1
ATOM 615 C CA . THR B 1 17 ? -4.79465 34.48489 27.40031 1.000 27.79341 17 THR B CA 1
ATOM 616 C C . THR B 1 17 ? -5.97341 33.82135 26.70503 1.000 30.46491 17 THR B C 1
ATOM 617 O O . THR B 1 17 ? -6.41283 32.73925 27.11618 1.000 30.11160 17 THR B O 1
ATOM 621 N N . GLU B 1 18 ? -6.49305 34.44820 25.63992 1.000 26.65731 18 GLU B N 1
ATOM 622 C CA . GLU B 1 18 ? -7.59185 33.83858 24.90200 1.000 25.28213 18 GLU B CA 1
ATOM 623 C C . GLU B 1 18 ? -7.17152 32.50244 24.30490 1.000 25.38083 18 GLU B C 1
ATOM 624 O O . GLU B 1 18 ? -7.95510 31.54552 24.28797 1.000 27.28394 18 GLU B O 1
ATOM 630 N N . PHE B 1 19 ? -5.93716 32.43191 23.80700 1.000 27.07168 19 PHE B N 1
ATOM 631 C CA . PHE B 1 19 ? -5.38374 31.20092 23.24469 1.000 27.56759 19 PHE B CA 1
ATOM 632 C C . PHE B 1 19 ? -5.25974 30.12740 24.32136 1.000 27.43709 19 PHE B C 1
ATOM 633 O O . PHE B 1 19 ? -5.71220 28.98784 24.14433 1.000 27.40625 19 PHE B O 1
ATOM 641 N N . TRP B 1 20 ? -4.66594 30.49265 25.45795 1.000 26.60127 20 TRP B N 1
ATOM 642 C CA . TRP B 1 20 ? -4.55521 29.58969 26.60295 1.000 26.04038 20 TRP B CA 1
ATOM 643 C C . TRP B 1 20 ? -5.91572 29.05213 27.03002 1.000 22.46387 20 TRP B C 1
ATOM 644 O O . TRP B 1 20 ? -6.08584 27.84029 27.21398 1.000 25.25824 20 TRP B O 1
ATOM 655 N N . ASN B 1 21 ? -6.89536 29.94380 27.20757 1.000 22.12412 21 ASN B N 1
ATOM 656 C CA . ASN B 1 21 ? -8.22528 29.51543 27.64546 1.000 26.02408 21 ASN B CA 1
ATOM 657 C C . ASN B 1 21 ? -8.84884 28.51844 26.67290 1.000 31.18709 21 ASN B C 1
ATOM 658 O O . ASN B 1 21 ? -9.53166 27.57338 27.08888 1.000 29.58963 21 ASN B O 1
ATOM 663 N N . LEU B 1 22 ? -8.65788 28.72733 25.37089 1.000 26.75440 22 LEU B N 1
ATOM 664 C CA . LEU B 1 22 ? -9.27787 27.83034 24.40458 1.000 28.26383 22 LEU B CA 1
ATOM 665 C C . LEU B 1 22 ? -8.57472 26.47872 24.37247 1.000 28.66207 22 LEU B C 1
ATOM 666 O O . LEU B 1 22 ? -9.23208 25.44042 24.23638 1.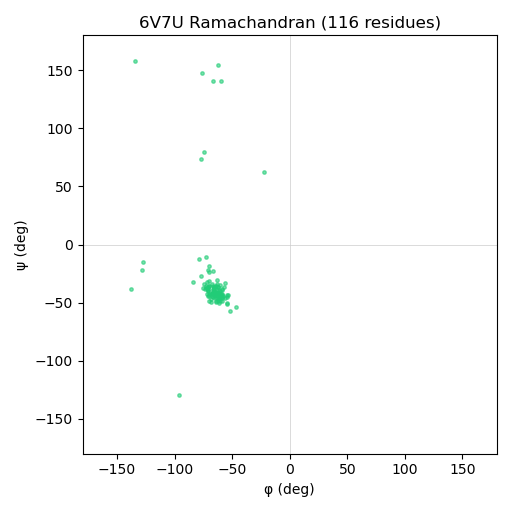000 31.29679 22 LEU B O 1
ATOM 671 N N . VAL B 1 23 ? -7.24601 26.45962 24.48552 1.000 27.45669 23 VAL B N 1
ATOM 672 C CA . VAL B 1 23 ? -6.55785 25.17698 24.61146 1.000 34.97370 23 VAL B CA 1
ATOM 673 C C . VAL B 1 23 ? -7.06939 24.42616 25.84069 1.000 38.80598 23 VAL B C 1
ATOM 674 O O . VAL B 1 23 ? -7.39569 23.23398 25.77777 1.000 43.35401 23 VAL B O 1
ATOM 678 N N . ALA B 1 24 ? -7.18463 25.12311 26.96986 1.000 36.21997 24 ALA B N 1
ATOM 679 C CA . ALA B 1 24 ? -7.68988 24.46411 28.17604 1.000 37.66636 24 ALA B CA 1
ATOM 680 C C . ALA B 1 24 ? -9.13226 24.00919 27.99238 1.000 45.70938 24 ALA B C 1
ATOM 681 O O . ALA B 1 24 ? -9.52109 22.94473 28.48642 1.000 51.15423 24 ALA B O 1
ATOM 683 N N . ALA B 1 25 ? -9.93541 24.78817 27.25984 1.000 45.18265 25 ALA B N 1
ATOM 684 C CA . ALA B 1 25 ? -11.34884 24.46284 27.11303 1.000 51.02649 25 ALA B CA 1
ATOM 685 C C . ALA B 1 25 ? -11.58216 23.22892 26.25273 1.000 61.76728 25 ALA B C 1
ATOM 686 O O . ALA B 1 25 ? -12.63251 22.59127 26.38268 1.000 69.03578 25 ALA B O 1
ATOM 688 N N . ALA B 1 26 ? -10.64263 22.87780 25.37514 1.000 60.84542 26 ALA B N 1
ATOM 689 C CA . ALA B 1 26 ? -10.82503 21.69905 24.53844 1.000 63.50679 26 ALA B CA 1
ATOM 690 C C . ALA B 1 26 ? -10.54343 20.39583 25.27730 1.000 68.47205 26 ALA B C 1
ATOM 691 O O . ALA B 1 26 ? -10.88622 19.32602 24.76390 1.000 72.24714 26 ALA B O 1
ATOM 693 N N . SER B 1 27 ? -9.94630 20.45171 26.46171 1.000 70.97989 27 SER B N 1
ATOM 694 C CA . SER B 1 27 ? -9.66500 19.23737 27.21936 1.000 78.82782 27 SER B CA 1
ATOM 695 C C . SER B 1 27 ? -10.75797 18.96395 28.25001 1.000 80.78294 27 SER B C 1
ATOM 696 O O . SER B 1 27 ? -11.31261 19.88962 28.84576 1.000 75.55456 27 SER B O 1
ATOM 699 N N . VAL B 1 34 ? -0.02750 19.41472 28.77777 1.000 83.29553 34 VAL B N 1
ATOM 700 C CA . VAL B 1 34 ? 1.21662 19.11325 28.08093 1.000 89.10954 34 VAL B CA 1
ATOM 701 C C . VAL B 1 34 ? 0.95183 18.02918 27.04403 1.000 97.38337 34 VAL B C 1
ATOM 702 O O . VAL B 1 34 ? 1.50606 16.93258 27.12015 1.000 104.70384 34 VAL B O 1
ATOM 706 N N . HIS B 1 35 ? 0.09935 18.34382 26.06869 1.000 97.14920 35 HIS B N 1
ATOM 707 C CA . HIS B 1 35 ? -0.38951 17.34858 25.12206 1.000 103.21774 35 HIS B CA 1
ATOM 708 C C . HIS B 1 35 ? -0.24301 17.73096 23.65459 1.000 98.30582 35 HIS B C 1
ATOM 709 O O . HIS B 1 35 ? -0.24113 16.82882 22.80757 1.000 106.52618 35 HIS B O 1
ATOM 716 N N . ASN B 1 36 ? -0.12042 19.01224 23.31813 1.000 83.67704 36 ASN B N 1
ATOM 717 C CA . ASN B 1 36 ? -0.28689 19.45578 21.94317 1.000 72.49907 36 ASN B CA 1
ATOM 718 C C . ASN B 1 36 ? 0.81189 20.42584 21.54523 1.000 58.00429 36 ASN B C 1
ATOM 719 O O . ASN B 1 36 ? 1.44676 21.06436 22.38500 1.000 51.55824 36 ASN B O 1
ATOM 724 N N . ARG B 1 37 ? 1.01400 20.52939 20.23117 1.000 52.01979 37 ARG B N 1
ATOM 725 C CA . ARG B 1 37 ? 1.80739 21.62088 19.67866 1.000 50.89385 37 ARG B CA 1
ATOM 726 C C . ARG B 1 37 ? 1.15977 22.97091 19.98137 1.000 47.86695 37 ARG B C 1
ATOM 727 O O . ARG B 1 37 ? 1.85265 23.95644 20.26744 1.000 48.30317 37 ARG B O 1
ATOM 735 N N . SER B 1 38 ? -0.17410 23.02902 19.95704 1.000 45.37255 38 SER B N 1
ATOM 736 C CA . SER B 1 38 ? -0.84920 24.28476 20.28082 1.000 44.74330 38 SER B CA 1
ATOM 737 C C . SER B 1 38 ? -0.77821 24.58238 21.77475 1.000 41.88887 38 SER B C 1
ATOM 738 O O . SER B 1 38 ? -0.63774 25.74722 22.17443 1.000 34.08642 38 SER B O 1
ATOM 741 N N . TYR B 1 39 ? -0.87441 23.54979 22.61661 1.000 42.04955 39 TYR B N 1
ATOM 742 C CA . TYR B 1 39 ? -0.72710 23.76434 24.05034 1.000 38.28056 39 TYR B CA 1
ATOM 743 C C . TYR B 1 39 ? 0.64842 24.33021 24.37743 1.000 35.77981 39 TYR B C 1
ATOM 744 O O . TYR B 1 39 ? 0.77426 25.27393 25.16573 1.000 36.89761 39 TYR B O 1
ATOM 753 N N . ARG B 1 40 ? 1.70087 23.74511 23.80096 1.000 41.27202 40 ARG B N 1
ATOM 754 C CA . ARG B 1 40 ? 3.04634 24.23312 24.07261 1.000 40.86759 40 ARG B CA 1
ATOM 755 C C . ARG B 1 40 ? 3.22731 25.65411 23.55981 1.000 35.93380 40 ARG B C 1
ATOM 756 O O . ARG B 1 40 ? 3.83841 26.48657 24.23342 1.000 32.53360 40 ARG B O 1
ATOM 764 N N . ASP B 1 41 ? 2.69000 25.95549 22.37267 1.000 34.19504 41 ASP B N 1
ATOM 765 C CA . ASP B 1 41 ? 2.81988 27.30771 21.83763 1.000 36.03225 41 ASP B CA 1
ATOM 766 C C . ASP B 1 41 ? 2.04519 28.31055 22.67071 1.000 30.04954 41 ASP B C 1
ATOM 767 O O . ASP B 1 41 ? 2.50106 29.44377 22.87030 1.000 32.59028 41 ASP B O 1
ATOM 772 N N . ALA B 1 42 ? 0.86366 27.92955 23.15203 1.000 31.14437 42 ALA B N 1
ATOM 773 C CA . ALA B 1 42 ? 0.08823 28.86060 23.96039 1.000 28.44858 42 ALA B CA 1
ATOM 774 C C . ALA B 1 42 ? 0.76919 29.12669 25.30248 1.000 26.69786 42 ALA B C 1
ATOM 775 O O . ALA B 1 42 ? 0.80628 30.27020 25.76981 1.000 26.18205 42 ALA B O 1
ATOM 777 N N . LEU B 1 43 ? 1.31490 28.08593 25.93173 1.000 31.30729 43 LEU B N 1
ATOM 778 C CA . LEU B 1 43 ? 2.08328 28.26892 27.16698 1.000 31.45869 43 LEU B CA 1
ATOM 779 C C . LEU B 1 43 ? 3.29602 29.16719 26.93963 1.000 31.15818 43 LEU B C 1
ATOM 780 O O . LEU B 1 43 ? 3.54127 30.10661 27.70715 1.000 27.49246 43 LEU B O 1
ATOM 785 N N . ASP B 1 44 ? 4.07128 28.88045 25.88728 1.000 32.19004 44 ASP B N 1
ATOM 786 C CA . ASP B 1 44 ? 5.19829 29.72880 25.50960 1.000 33.88399 44 ASP B CA 1
ATOM 787 C C . ASP B 1 44 ? 4.76665 31.18019 25.31636 1.000 32.30431 44 ASP B C 1
ATOM 788 O O . ASP B 1 44 ? 5.43699 32.11229 25.77922 1.000 30.32447 44 ASP B O 1
ATOM 793 N N . TRP B 1 45 ? 3.65399 31.38900 24.60918 1.000 31.77138 45 TRP B N 1
ATOM 794 C CA . TRP B 1 45 ? 3.21396 32.74586 24.28845 1.000 30.77651 45 TRP B CA 1
ATOM 795 C C . TRP B 1 45 ? 2.66489 33.44975 25.52057 1.000 25.67243 45 TRP B C 1
ATOM 796 O O . TRP B 1 45 ? 2.83832 34.66174 25.68161 1.000 21.22619 45 TRP B O 1
ATOM 807 N N . LEU B 1 46 ? 1.98509 32.71012 26.39557 1.000 23.09029 46 LEU B N 1
ATOM 808 C CA . LEU B 1 46 ? 1.56467 33.27864 27.67180 1.000 19.66561 46 LEU B CA 1
ATOM 809 C C . LEU B 1 46 ? 2.76912 33.72040 28.49661 1.000 23.66550 46 LEU B C 1
ATOM 810 O O . LEU B 1 46 ? 2.80475 34.84391 29.00645 1.000 25.98816 46 LEU B O 1
ATOM 815 N N . GLU B 1 47 ? 3.75759 32.84025 28.66106 1.000 25.04416 47 GLU B N 1
ATOM 816 C CA . GLU B 1 47 ? 4.92519 33.20358 29.45614 1.000 27.29171 47 GLU B CA 1
ATOM 817 C C . GLU B 1 47 ? 5.65297 34.39210 28.84899 1.000 26.14097 47 GLU B C 1
ATOM 818 O O . GLU B 1 47 ? 6.08210 35.30201 29.56411 1.000 26.15704 47 GLU B O 1
ATOM 824 N N . SER B 1 48 ? 5.79478 34.40809 27.52964 1.000 24.16327 48 SER B N 1
ATOM 825 C CA . SER B 1 48 ? 6.56169 35.47131 26.89726 1.000 27.36341 48 SER B CA 1
ATOM 826 C C . SER B 1 48 ? 5.82031 36.81213 26.96149 1.000 22.01198 48 SER B C 1
ATOM 827 O O . SER B 1 48 ? 6.44676 37.85829 27.16164 1.000 26.77484 48 SER B O 1
ATOM 830 N N . ALA B 1 49 ? 4.48869 36.81271 26.80593 1.000 18.82798 49 ALA B N 1
ATOM 831 C CA . ALA B 1 49 ? 3.73853 38.06365 26.92634 1.000 21.37830 49 ALA B CA 1
ATOM 832 C C . ALA B 1 49 ? 3.69999 38.55288 28.37496 1.000 22.91897 49 ALA B C 1
ATOM 833 O O . ALA B 1 49 ? 3.72111 39.76385 28.63370 1.000 26.55882 49 ALA B O 1
ATOM 835 N N . ALA B 1 50 ? 3.59705 37.62575 29.32857 1.000 23.30855 50 ALA B N 1
ATOM 836 C CA . ALA B 1 50 ? 3.62347 38.00262 30.73824 1.000 21.34938 50 ALA B CA 1
ATOM 837 C C . ALA B 1 50 ? 4.95593 38.64864 31.09786 1.000 24.12677 50 ALA B C 1
ATOM 838 O O . ALA B 1 50 ? 4.99977 39.71665 31.71631 1.000 29.75844 50 ALA B O 1
ATOM 840 N N . LEU B 1 51 ? 6.05881 38.01091 30.69880 1.000 22.68584 51 LEU B N 1
ATOM 841 C CA . LEU B 1 51 ? 7.38355 38.51691 31.01980 1.000 25.85287 51 LEU B CA 1
ATOM 842 C C . LEU B 1 51 ? 7.66648 39.83387 30.31490 1.000 30.08072 51 LEU B C 1
ATOM 843 O O . LEU B 1 51 ? 8.28894 40.73121 30.89921 1.000 33.83078 51 LEU B O 1
ATOM 848 N N . ALA B 1 52 ? 7.23317 39.96739 29.05728 1.000 29.25706 52 ALA B N 1
ATOM 849 C CA . ALA B 1 52 ? 7.48728 41.20428 28.33307 1.000 28.86274 52 ALA B CA 1
ATOM 850 C C . ALA B 1 52 ? 6.78913 42.37751 29.00545 1.000 30.09139 52 ALA B C 1
ATOM 851 O O . ALA B 1 52 ? 7.38099 43.44810 29.16487 1.000 32.31284 52 ALA B O 1
ATOM 853 N N . LEU B 1 53 ? 5.53957 42.19247 29.43126 1.000 25.52221 53 LEU B N 1
ATOM 854 C CA . LEU B 1 53 ? 4.83728 43.29677 30.07364 1.000 28.73404 53 LEU B CA 1
ATOM 855 C C . LEU B 1 53 ? 5.34650 43.50606 31.48951 1.000 33.51189 53 LEU B C 1
ATOM 856 O O . LEU B 1 53 ? 5.48475 44.64781 31.94495 1.000 36.15275 53 LEU B O 1
ATOM 861 N N . GLY B 1 54 ? 5.65039 42.41470 32.19551 1.000 34.79623 54 GLY B N 1
ATOM 862 C CA . GLY B 1 54 ? 6.21206 42.54831 33.52611 1.000 28.59130 54 GLY B CA 1
ATOM 863 C C . GLY B 1 54 ? 7.52621 43.30017 33.51262 1.000 29.98316 54 GLY B C 1
ATOM 864 O O . GLY B 1 54 ? 7.73790 44.20480 34.31280 1.000 28.88420 54 GLY B O 1
ATOM 865 N N . ASP B 1 55 ? 8.40005 42.97699 32.55662 1.000 32.56023 55 ASP B N 1
ATOM 866 C CA . ASP B 1 55 ? 9.70925 43.61741 32.50626 1.000 33.35048 55 ASP B CA 1
ATOM 867 C C . ASP B 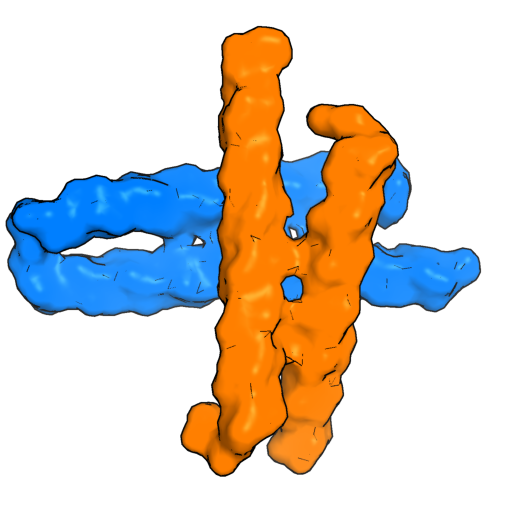1 55 ? 9.61839 45.06548 32.04836 1.000 36.68220 55 ASP B C 1
ATOM 868 O O . ASP B 1 55 ? 10.42963 45.89829 32.47036 1.000 43.19464 55 ASP B O 1
ATOM 873 N N . ALA B 1 56 ? 8.65884 45.37624 31.17927 1.000 30.65613 56 ALA B N 1
ATOM 874 C CA . ALA B 1 56 ? 8.44699 46.76253 30.77472 1.000 33.03513 56 ALA B CA 1
ATOM 875 C C . ALA B 1 56 ? 7.95970 47.60136 31.94524 1.000 33.92061 56 ALA B C 1
ATOM 876 O O . ALA B 1 56 ? 8.40981 48.73610 32.13471 1.000 37.20347 56 ALA B O 1
ATOM 878 N N . LEU B 1 57 ? 7.04791 47.05402 32.75056 1.000 32.25314 57 LEU B N 1
ATOM 879 C CA . LEU B 1 57 ? 6.61849 47.75885 33.95771 1.000 36.56935 57 LEU B CA 1
ATOM 880 C C . LEU B 1 57 ? 7.79397 48.03350 34.89610 1.000 41.73721 57 LEU B C 1
ATOM 881 O O . LEU B 1 57 ? 7.90111 49.12764 35.45779 1.000 46.44223 57 LEU B O 1
ATOM 886 N N . ILE B 1 58 ? 8.68597 47.05581 35.07642 1.000 38.16105 58 ILE B N 1
ATOM 887 C CA . ILE B 1 58 ? 9.88069 47.26512 35.89295 1.000 39.44656 58 ILE B CA 1
ATOM 888 C C . ILE B 1 58 ? 10.78931 48.30737 35.25193 1.000 43.69712 58 ILE B C 1
ATOM 889 O O . ILE B 1 58 ? 11.30922 49.20354 35.92860 1.000 46.25109 58 ILE B O 1
ATOM 894 N N . ALA B 1 59 ? 11.01474 48.18325 33.93820 1.000 43.20588 59 ALA B N 1
ATOM 895 C CA . ALA B 1 59 ? 11.93728 49.06982 33.23097 1.000 47.76825 59 ALA B CA 1
ATOM 896 C C . ALA B 1 59 ? 11.48566 50.51974 33.30477 1.000 54.12911 59 ALA B C 1
ATOM 897 O O . ALA B 1 59 ? 12.30649 51.42444 33.49168 1.000 57.95399 59 ALA B O 1
ATOM 899 N N . GLN B 1 60 ? 10.18748 50.76143 33.13408 1.000 56.69340 60 GLN B N 1
ATOM 900 C CA . GLN B 1 60 ? 9.69431 52.12929 33.19388 1.000 67.32992 60 GLN B CA 1
ATOM 901 C C . GLN B 1 60 ? 9.81574 52.69701 34.60131 1.000 70.40715 60 GLN B C 1
ATOM 902 O O . GLN B 1 60 ? 10.26636 53.83244 34.78141 1.000 76.05982 60 GLN B O 1
ATOM 908 N N . ARG B 1 61 ? 9.45015 51.91721 35.61470 1.000 67.61087 61 ARG B N 1
ATOM 909 C CA . ARG B 1 61 ? 9.41887 52.43642 36.97725 1.000 72.54319 61 ARG B CA 1
ATOM 910 C C . ARG B 1 61 ? 10.84837 52.56466 37.49947 1.000 77.65288 61 ARG B C 1
ATOM 911 O O . ARG B 1 61 ? 11.35952 51.72182 38.24227 1.000 78.14524 61 ARG B O 1
ATOM 919 N N . LYS B 1 62 ? 11.49644 53.65406 37.08098 1.000 82.32995 62 LYS B N 1
ATOM 920 C CA . LYS B 1 62 ? 12.83503 54.00477 37.52648 1.000 88.83136 62 LYS B CA 1
ATOM 921 C C . LYS B 1 62 ? 12.88304 55.50222 37.78505 1.000 109.83178 62 LYS B C 1
ATOM 922 O O . LYS B 1 62 ? 13.50903 55.96073 38.74472 1.000 113.69320 62 LYS B O 1
ATOM 928 N N . ALA B 1 63 ? 12.21089 56.26649 36.93406 1.000 55.81739 63 ALA B N 1
ATOM 929 C CA . ALA B 1 63 ? 12.11684 57.71427 37.08669 1.000 61.32233 63 ALA B CA 1
ATOM 930 C C . ALA B 1 63 ? 10.81602 58.19683 36.44350 1.000 62.73107 63 ALA B C 1
ATOM 931 O O . ALA B 1 63 ? 9.87135 57.41448 36.28133 1.000 63.49568 63 ALA B O 1
#